Protein AF-A0A964EDV8-F1 (afdb_monomer_lite)

Sequence (57 aa):
MAGAYAGITVKLGNWSSGAFTNLYICTTCGYIEIYVEDDADLPKIAERWPARNGRSE

pLDDT: mean 77.32, std 11.87, range [40.81, 90.75]

Structure (mmCIF, N/CA/C/O backbone):
data_AF-A0A964EDV8-F1
#
_entry.id   AF-A0A964EDV8-F1
#
loop_
_atom_site.group_PDB
_atom_site.id
_atom_site.type_symbol
_atom_site.label_atom_id
_atom_site.label_alt_id
_atom_site.label_comp_id
_atom_site.label_asym_id
_atom_site.label_entity_id
_atom_site.label_seq_id
_atom_site.pdbx_PDB_ins_code
_atom_site.Cartn_x
_atom_site.Cartn_y
_atom_site.Cartn_z
_atom_site.occupancy
_atom_site.B_iso_or_equiv
_atom_site.auth_seq_id
_atom_site.auth_comp_id
_atom_site.auth_asym_id
_atom_site.auth_atom_id
_atom_site.pdbx_PDB_model_num
ATOM 1 N N . MET A 1 1 ? -7.053 -7.428 19.841 1.00 59.41 1 MET A N 1
ATOM 2 C CA . MET A 1 1 ? -7.147 -6.043 19.330 1.00 59.41 1 MET A CA 1
ATOM 3 C C . MET A 1 1 ? -7.878 -6.129 18.003 1.00 59.41 1 MET A C 1
ATOM 5 O O . MET A 1 1 ? -7.496 -6.975 17.206 1.00 59.41 1 MET A O 1
ATOM 9 N N . ALA A 1 2 ? -8.982 -5.401 17.817 1.00 78.12 2 ALA A N 1
ATOM 10 C CA . ALA A 1 2 ? -9.765 -5.488 16.584 1.00 78.12 2 ALA A CA 1
ATOM 11 C C . ALA A 1 2 ? -9.121 -4.616 15.497 1.00 78.12 2 ALA A C 1
ATOM 13 O O . ALA A 1 2 ? -8.767 -3.462 15.755 1.00 78.12 2 ALA A O 1
ATOM 14 N N . GLY A 1 3 ? -8.973 -5.175 14.299 1.00 83.88 3 GLY A N 1
ATOM 15 C CA . GLY A 1 3 ? -8.416 -4.486 13.144 1.00 83.88 3 GLY A CA 1
ATOM 16 C C . GLY A 1 3 ? -8.978 -5.042 11.842 1.00 83.88 3 GLY A C 1
ATOM 17 O O . GLY A 1 3 ? -9.575 -6.119 11.826 1.00 83.88 3 GLY A O 1
ATOM 18 N N . ALA A 1 4 ? -8.814 -4.279 10.769 1.00 85.19 4 ALA A N 1
ATOM 19 C CA . ALA A 1 4 ? -9.210 -4.654 9.421 1.00 85.19 4 ALA A CA 1
ATOM 20 C C . ALA A 1 4 ? -8.010 -4.531 8.481 1.00 85.19 4 ALA A C 1
ATOM 22 O O . ALA A 1 4 ? -7.187 -3.627 8.636 1.00 85.19 4 ALA A O 1
ATOM 23 N N . TYR A 1 5 ? -7.944 -5.430 7.504 1.00 84.56 5 TYR A N 1
ATOM 24 C CA . TYR A 1 5 ? -6.982 -5.362 6.412 1.00 84.56 5 TYR A CA 1
ATOM 25 C C . TYR A 1 5 ? -7.697 -4.926 5.139 1.00 84.56 5 TYR A C 1
ATOM 27 O O . TYR A 1 5 ? -8.805 -5.387 4.856 1.00 84.56 5 TYR A O 1
ATOM 35 N N . ALA A 1 6 ? -7.062 -4.049 4.374 1.00 84.12 6 ALA A N 1
ATOM 36 C CA . ALA A 1 6 ? -7.516 -3.660 3.050 1.00 84.12 6 ALA A CA 1
ATOM 37 C C . ALA A 1 6 ? -6.328 -3.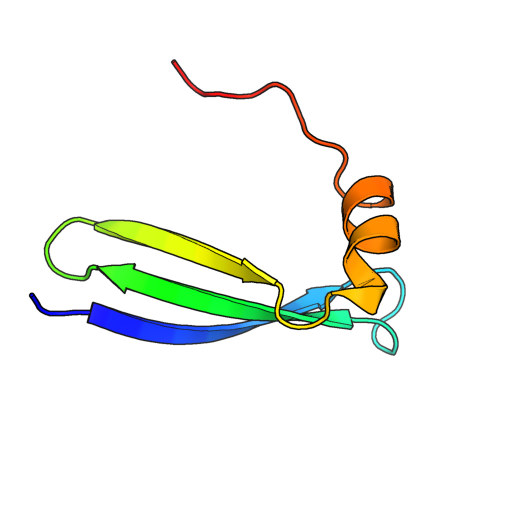611 2.088 1.00 84.12 6 ALA A C 1
ATOM 39 O O . ALA A 1 6 ? -5.227 -3.233 2.473 1.00 84.12 6 ALA A O 1
ATOM 40 N N . GLY A 1 7 ? -6.567 -3.976 0.833 1.00 83.31 7 GLY A N 1
ATOM 41 C CA . GLY A 1 7 ? -5.612 -3.773 -0.250 1.00 83.31 7 GLY A CA 1
ATOM 42 C C . GLY A 1 7 ? -5.937 -2.484 -0.993 1.00 83.31 7 GLY A C 1
ATOM 43 O O . GLY A 1 7 ? -7.098 -2.243 -1.333 1.00 83.31 7 GLY A O 1
ATOM 44 N N . ILE A 1 8 ? -4.926 -1.665 -1.260 1.00 81.75 8 ILE A N 1
ATOM 45 C CA . ILE A 1 8 ? -5.044 -0.479 -2.1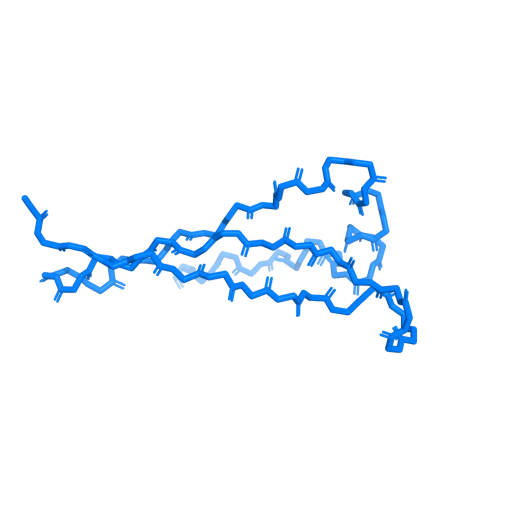10 1.00 81.75 8 ILE A CA 1
ATOM 46 C C . ILE A 1 8 ? -3.916 -0.452 -3.139 1.00 81.75 8 ILE A C 1
ATOM 48 O O . ILE A 1 8 ? -2.762 -0.738 -2.835 1.00 81.75 8 ILE A O 1
ATOM 52 N N . THR A 1 9 ? -4.245 -0.081 -4.374 1.00 83.62 9 THR A N 1
ATOM 53 C CA . THR A 1 9 ? -3.258 0.100 -5.445 1.00 83.62 9 THR A CA 1
ATOM 54 C C . THR A 1 9 ? -2.901 1.574 -5.566 1.00 83.62 9 THR A C 1
ATOM 56 O O . THR A 1 9 ? -3.766 2.413 -5.833 1.00 83.62 9 THR A O 1
ATOM 59 N N . VAL A 1 10 ? -1.618 1.894 -5.410 1.00 78.50 10 VAL A N 1
ATOM 60 C CA . VAL A 1 10 ? -1.093 3.247 -5.612 1.00 78.50 10 VAL A CA 1
ATOM 61 C C . VAL A 1 10 ? -0.531 3.382 -7.022 1.00 78.50 10 VAL A C 1
ATOM 63 O O . VAL A 1 10 ? 0.156 2.501 -7.526 1.00 78.50 10 VAL A O 1
ATOM 66 N N . LYS A 1 11 ? -0.827 4.493 -7.700 1.00 79.31 11 LYS A N 1
ATOM 67 C CA . LYS A 1 11 ? -0.416 4.698 -9.097 1.00 79.31 11 LYS A CA 1
ATOM 68 C C . LYS A 1 11 ? 0.990 5.261 -9.192 1.00 79.31 11 LYS A C 1
ATOM 70 O O . LYS A 1 11 ? 1.230 6.381 -8.751 1.00 79.31 11 LYS A O 1
ATOM 75 N N . LEU A 1 12 ? 1.871 4.546 -9.876 1.00 75.19 12 LEU A N 1
ATOM 76 C CA . LEU A 1 12 ? 3.254 4.976 -10.099 1.00 75.19 12 LEU A CA 1
ATOM 77 C C . LEU A 1 12 ? 3.394 5.851 -11.350 1.00 75.19 12 LEU A C 1
ATOM 79 O O . LEU A 1 12 ? 4.372 6.574 -11.500 1.00 75.19 12 LEU A O 1
ATOM 83 N N . GLY A 1 13 ? 2.401 5.812 -12.242 1.00 76.12 13 GLY A N 1
ATOM 84 C CA . GLY A 1 13 ? 2.372 6.595 -13.474 1.00 76.12 13 GLY A CA 1
ATOM 85 C C . GLY A 1 13 ? 0.978 6.612 -14.100 1.00 76.12 13 GLY A C 1
ATOM 86 O O . GLY A 1 13 ? 0.066 7.258 -13.581 1.00 76.12 13 GLY A O 1
ATOM 87 N N . ASN A 1 14 ? 0.809 5.908 -15.224 1.00 70.25 14 ASN A N 1
ATOM 88 C CA . ASN A 1 14 ? -0.504 5.682 -15.838 1.00 70.25 14 ASN A CA 1
ATOM 89 C C . ASN A 1 14 ? -1.294 4.591 -15.075 1.00 70.25 14 ASN A C 1
ATOM 91 O O . ASN A 1 14 ? -0.777 3.955 -14.161 1.00 70.25 14 ASN A O 1
ATOM 95 N N . TRP A 1 15 ? -2.557 4.356 -15.442 1.00 64.44 15 TRP A N 1
ATOM 96 C CA . TRP A 1 15 ? -3.396 3.318 -14.814 1.00 64.44 15 TRP A CA 1
ATOM 97 C C . TRP A 1 15 ? -2.904 1.877 -15.041 1.00 64.44 15 TRP A C 1
ATOM 99 O O . TRP A 1 15 ? -3.432 0.961 -14.422 1.00 64.44 15 TRP A O 1
ATOM 109 N N . SER A 1 16 ? -1.909 1.678 -15.909 1.00 66.81 16 SER A N 1
ATOM 110 C CA . SER A 1 16 ? -1.284 0.381 -16.188 1.00 66.81 16 SER A CA 1
ATOM 111 C C . SER A 1 16 ? -0.098 0.080 -15.266 1.00 66.81 16 SER A C 1
ATOM 113 O O . SER A 1 16 ? 0.378 -1.050 -15.264 1.00 66.81 16 SER A O 1
ATOM 115 N N . SER A 1 17 ? 0.367 1.069 -14.492 1.00 70.50 17 SER A N 1
ATOM 116 C CA . SER A 1 17 ? 1.504 0.947 -13.576 1.00 70.50 17 SER A CA 1
ATOM 117 C C . SER A 1 17 ? 1.086 1.368 -12.169 1.00 70.50 17 SER A C 1
ATOM 119 O O . SER A 1 17 ? 0.967 2.562 -11.865 1.00 70.50 17 SER A O 1
ATOM 121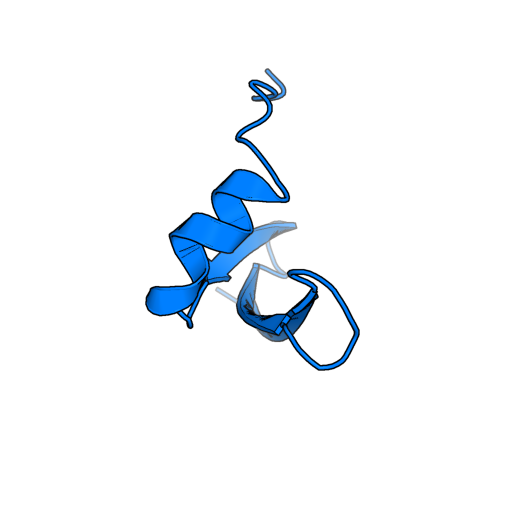 N N . GLY A 1 18 ? 0.873 0.387 -11.298 1.00 74.44 18 GLY A N 1
ATOM 122 C CA . GLY A 1 18 ? 0.550 0.608 -9.896 1.00 74.44 18 GLY A CA 1
ATOM 123 C C . GLY A 1 18 ? 1.274 -0.387 -9.005 1.00 74.44 18 GLY A C 1
ATOM 124 O O . GLY A 1 18 ? 1.452 -1.526 -9.414 1.00 74.44 18 GLY A O 1
ATOM 125 N N . ALA A 1 19 ? 1.667 0.062 -7.817 1.00 81.69 19 ALA A N 1
ATOM 126 C CA . ALA A 1 19 ? 2.153 -0.814 -6.763 1.00 81.69 19 ALA A CA 1
ATOM 127 C C . ALA A 1 19 ? 0.985 -1.193 -5.858 1.00 81.69 19 ALA A C 1
ATOM 129 O O . ALA A 1 19 ? 0.142 -0.352 -5.516 1.00 81.69 19 ALA A O 1
ATOM 130 N N . PHE A 1 20 ? 0.933 -2.452 -5.464 1.00 83.25 20 PHE A N 1
ATOM 131 C CA . PHE A 1 20 ? 0.003 -2.927 -4.468 1.00 83.25 20 PHE A CA 1
ATOM 132 C C . PHE A 1 20 ? 0.522 -2.618 -3.062 1.00 83.25 20 PHE A C 1
ATOM 134 O O . PHE A 1 20 ? 1.712 -2.732 -2.751 1.00 83.25 20 PHE A O 1
ATOM 141 N N . THR A 1 21 ? -0.394 -2.173 -2.206 1.00 82.88 21 THR A N 1
ATOM 142 C CA . THR A 1 21 ? -0.106 -1.838 -0.816 1.00 82.88 21 THR A CA 1
ATOM 143 C C . THR A 1 21 ? -1.144 -2.468 0.101 1.00 82.88 21 THR A C 1
ATOM 145 O O . THR A 1 21 ? -2.345 -2.445 -0.181 1.00 82.88 21 THR A O 1
ATOM 148 N N . ASN A 1 22 ? -0.668 -3.009 1.215 1.00 86.19 22 ASN A N 1
ATOM 149 C CA . ASN A 1 22 ? -1.493 -3.512 2.296 1.00 86.19 22 ASN A CA 1
ATOM 150 C C . ASN A 1 22 ? -1.685 -2.432 3.348 1.00 86.19 22 ASN A C 1
ATOM 152 O O . ASN A 1 22 ? -0.729 -1.833 3.834 1.00 86.19 22 ASN A O 1
ATOM 156 N N . LEU A 1 23 ? -2.936 -2.235 3.730 1.00 87.12 23 LEU A N 1
ATOM 157 C CA . LEU A 1 23 ? -3.361 -1.319 4.766 1.00 87.12 23 LEU A CA 1
ATOM 158 C C . LEU A 1 23 ? -3.848 -2.132 5.961 1.00 87.12 23 LEU A C 1
ATOM 160 O O . LEU A 1 23 ? -4.804 -2.901 5.842 1.00 87.12 23 LEU A O 1
ATOM 164 N N . TYR A 1 24 ? -3.234 -1.927 7.119 1.00 88.25 24 TYR A N 1
ATOM 165 C CA . TYR A 1 24 ? -3.788 -2.358 8.393 1.00 88.25 24 TYR A CA 1
ATOM 166 C C . TYR A 1 24 ? -4.429 -1.164 9.099 1.00 88.25 24 TYR A C 1
ATOM 168 O O . TYR A 1 24 ? -3.798 -0.126 9.286 1.00 88.25 24 TYR A O 1
ATOM 176 N N . ILE A 1 25 ? -5.690 -1.319 9.505 1.00 88.56 25 ILE A N 1
ATOM 177 C CA . ILE A 1 25 ? -6.433 -0.317 10.272 1.00 88.56 25 ILE A CA 1
ATOM 178 C C . ILE A 1 25 ? -6.795 -0.906 11.634 1.00 88.56 25 ILE A C 1
ATOM 180 O O . ILE A 1 25 ? -7.623 -1.813 11.735 1.00 88.56 25 ILE A O 1
ATOM 184 N N . CYS A 1 26 ? -6.241 -0.338 12.703 1.00 90.75 26 CYS A N 1
ATOM 185 C CA . CYS A 1 26 ? -6.691 -0.573 14.071 1.00 90.75 26 CYS A CA 1
ATOM 186 C C . CYS A 1 26 ? -8.010 0.171 14.303 1.00 90.75 26 CYS A C 1
ATOM 188 O O . CYS A 1 26 ? -8.023 1.367 14.597 1.00 90.75 26 CYS A O 1
ATOM 190 N N . THR A 1 27 ? -9.141 -0.527 14.240 1.00 88.94 27 THR A N 1
ATOM 191 C CA . THR A 1 27 ? -10.465 0.089 14.451 1.00 88.94 27 THR A CA 1
ATOM 192 C C . THR A 1 27 ? -10.706 0.503 15.901 1.00 88.94 27 THR A C 1
ATOM 194 O O . THR A 1 27 ? -11.602 1.291 16.184 1.00 88.94 27 THR A O 1
ATOM 197 N N . THR A 1 28 ? -9.890 -0.006 16.826 1.00 90.12 28 THR A N 1
ATOM 198 C CA . THR A 1 28 ? -9.962 0.342 18.252 1.00 90.12 28 THR A CA 1
ATOM 199 C C . THR A 1 28 ? -9.252 1.661 18.572 1.00 90.12 28 THR A C 1
ATOM 201 O O . THR A 1 28 ? -9.663 2.369 19.482 1.00 90.12 28 THR A O 1
ATOM 204 N N . CYS A 1 29 ? -8.172 1.979 17.854 1.00 89.62 29 CYS A N 1
ATOM 205 C CA . CYS A 1 29 ? -7.241 3.048 18.222 1.00 89.62 29 CYS A CA 1
ATOM 206 C C . CYS A 1 29 ? -6.989 4.077 17.112 1.00 89.62 29 CYS A C 1
ATOM 208 O O . CYS A 1 29 ? -6.316 5.074 17.350 1.00 89.62 29 CYS A O 1
ATOM 210 N N . GLY A 1 30 ? -7.507 3.847 15.903 1.00 82.19 30 GLY A N 1
ATOM 211 C CA . GLY A 1 30 ? -7.310 4.730 14.752 1.00 82.19 30 GLY A CA 1
ATOM 212 C C . GLY A 1 30 ? -5.907 4.668 14.141 1.00 82.19 30 GLY A C 1
ATOM 213 O O . GLY A 1 30 ? -5.621 5.425 13.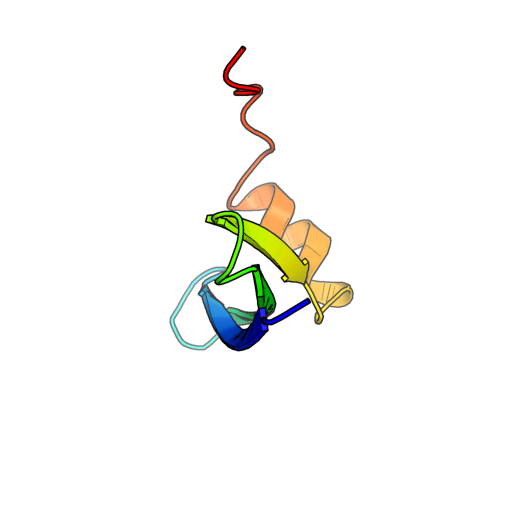220 1.00 82.19 30 GLY A O 1
ATOM 214 N N . TYR A 1 31 ? -5.035 3.778 14.628 1.00 87.62 31 TYR A N 1
ATOM 215 C CA . TYR A 1 31 ? -3.719 3.544 14.039 1.00 87.62 31 TYR A CA 1
ATOM 216 C C . TYR A 1 31 ? -3.858 2.923 12.647 1.00 87.62 31 TYR A C 1
ATOM 218 O O . TYR A 1 31 ? -4.620 1.970 12.462 1.00 87.62 31 TYR A O 1
ATOM 226 N N . ILE A 1 32 ? -3.111 3.467 11.689 1.00 87.06 32 ILE A N 1
ATOM 227 C CA . ILE A 1 32 ? -3.082 3.006 10.306 1.00 87.06 32 ILE A CA 1
ATOM 228 C C . ILE A 1 32 ? -1.638 2.707 9.934 1.00 87.06 32 ILE A C 1
ATOM 230 O O . ILE A 1 32 ? -0.755 3.539 10.138 1.00 87.06 32 ILE A O 1
ATOM 234 N N . GLU A 1 33 ? -1.426 1.539 9.346 1.00 86.56 33 GLU A N 1
ATOM 235 C CA . GLU A 1 33 ? -0.136 1.112 8.831 1.00 86.56 33 GLU A CA 1
ATOM 236 C C . GLU A 1 33 ? -0.268 0.733 7.362 1.00 86.56 33 GLU A C 1
ATOM 238 O O . GLU A 1 33 ? -1.229 0.068 6.972 1.00 86.56 33 GLU A O 1
ATOM 243 N N . ILE A 1 34 ? 0.676 1.196 6.543 1.00 83.88 34 ILE A N 1
ATOM 244 C CA . ILE A 1 34 ? 0.700 0.946 5.103 1.00 83.88 34 ILE A CA 1
ATOM 245 C C . ILE A 1 34 ? 2.017 0.268 4.767 1.00 83.88 34 ILE A C 1
ATOM 247 O O . ILE A 1 34 ? 3.084 0.815 5.043 1.00 83.88 34 ILE A O 1
ATOM 251 N N . TYR A 1 35 ? 1.925 -0.884 4.119 1.00 82.88 35 TYR A N 1
ATOM 252 C CA . TYR A 1 35 ? 3.057 -1.646 3.620 1.00 82.88 35 TYR A CA 1
ATOM 253 C C . TYR A 1 35 ? 2.979 -1.732 2.103 1.00 82.88 35 TYR A C 1
ATOM 255 O O . TYR A 1 35 ? 1.926 -2.041 1.552 1.00 82.88 35 TYR A O 1
ATOM 263 N N . VAL A 1 36 ? 4.090 -1.467 1.426 1.00 83.00 36 VAL A N 1
ATOM 264 C CA . VAL A 1 36 ? 4.224 -1.755 -0.005 1.00 83.00 36 VAL A CA 1
ATOM 265 C C . VAL A 1 36 ? 4.566 -3.235 -0.144 1.00 83.00 36 VAL A C 1
ATOM 267 O O . VAL A 1 36 ? 5.519 -3.677 0.486 1.00 83.00 36 VAL A O 1
ATOM 270 N N . GLU A 1 37 ? 3.786 -3.996 -0.918 1.00 81.94 37 GLU A N 1
ATOM 271 C CA . GLU A 1 37 ? 4.127 -5.399 -1.220 1.00 81.94 37 GLU A CA 1
ATOM 272 C C . GLU A 1 37 ? 5.091 -5.510 -2.405 1.00 81.94 37 GLU A C 1
ATOM 274 O O . GLU A 1 37 ? 5.942 -6.397 -2.439 1.00 81.94 37 GLU A O 1
ATOM 279 N N . ASP A 1 38 ? 4.979 -4.600 -3.374 1.00 81.12 38 ASP A N 1
ATOM 280 C CA . ASP A 1 38 ? 5.796 -4.614 -4.585 1.00 81.12 38 ASP A CA 1
ATOM 281 C C . ASP A 1 38 ? 7.156 -3.936 -4.353 1.00 81.12 38 ASP A C 1
ATOM 283 O O . ASP A 1 38 ? 7.390 -2.791 -4.752 1.00 81.12 38 ASP A O 1
ATOM 287 N N . ASP A 1 39 ? 8.087 -4.664 -3.729 1.00 80.25 39 ASP A N 1
ATOM 288 C CA . ASP A 1 39 ? 9.448 -4.186 -3.429 1.00 80.25 39 ASP A CA 1
ATOM 289 C C . ASP A 1 39 ? 10.186 -3.646 -4.670 1.00 80.25 39 ASP A C 1
ATOM 291 O O . ASP A 1 39 ? 10.940 -2.672 -4.600 1.00 80.25 39 ASP A O 1
ATOM 295 N N . ALA A 1 40 ? 9.939 -4.249 -5.837 1.00 82.81 40 ALA A N 1
ATOM 296 C CA . ALA A 1 40 ? 10.533 -3.837 -7.110 1.00 82.81 40 ALA A CA 1
ATOM 297 C C . ALA A 1 40 ? 10.117 -2.419 -7.547 1.00 82.81 40 ALA A C 1
ATOM 299 O O . ALA A 1 40 ? 10.815 -1.781 -8.339 1.00 82.81 40 ALA A O 1
ATOM 300 N N . ASP A 1 41 ? 8.999 -1.917 -7.026 1.00 81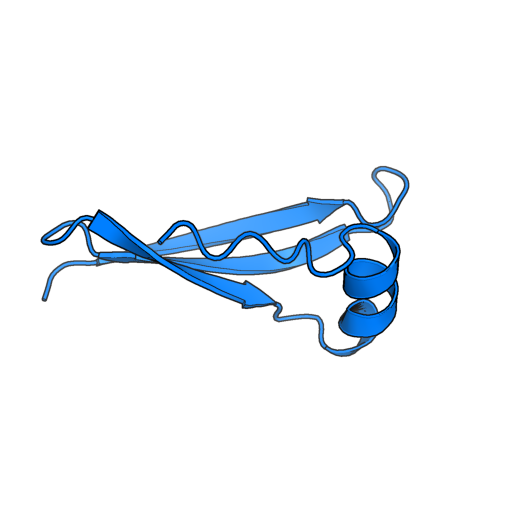.38 41 ASP A N 1
ATOM 301 C CA . ASP A 1 41 ? 8.459 -0.604 -7.347 1.00 81.38 41 ASP A CA 1
ATOM 302 C C . ASP A 1 41 ? 8.812 0.467 -6.305 1.00 81.38 41 ASP A C 1
ATOM 304 O O . ASP A 1 41 ? 8.570 1.650 -6.557 1.00 81.38 41 ASP A O 1
ATOM 308 N N . LEU A 1 42 ? 9.477 0.107 -5.197 1.00 79.62 42 LEU A N 1
ATOM 309 C CA . LEU A 1 42 ? 9.964 1.058 -4.186 1.00 79.62 42 LEU A CA 1
ATOM 310 C C . LEU A 1 42 ? 10.760 2.237 -4.777 1.00 79.62 42 LEU A C 1
ATOM 312 O O . LEU A 1 42 ? 10.499 3.370 -4.364 1.00 79.62 42 LEU A O 1
ATOM 316 N N . PRO A 1 43 ? 11.663 2.057 -5.768 1.00 83.00 43 PRO A N 1
ATOM 317 C CA . PRO A 1 43 ? 12.358 3.188 -6.384 1.00 83.00 43 PRO A CA 1
ATOM 318 C C . PRO A 1 43 ? 11.405 4.157 -7.097 1.00 83.00 43 PRO A C 1
ATOM 320 O O . PRO A 1 43 ? 11.551 5.371 -6.973 1.00 83.00 43 PRO A O 1
ATOM 323 N N . LYS A 1 44 ? 10.389 3.634 -7.798 1.00 80.06 44 LYS A N 1
ATOM 324 C CA . LYS A 1 44 ? 9.390 4.444 -8.516 1.00 80.06 44 LYS A CA 1
ATOM 325 C C . LYS A 1 44 ? 8.445 5.147 -7.544 1.00 80.06 44 LYS A C 1
ATOM 327 O O . LYS A 1 44 ? 8.057 6.289 -7.777 1.00 80.06 44 LYS A O 1
ATOM 332 N N . ILE A 1 45 ? 8.089 4.480 -6.444 1.00 78.19 45 ILE A N 1
ATOM 333 C CA . ILE A 1 45 ? 7.319 5.070 -5.343 1.00 78.19 45 ILE A CA 1
ATOM 334 C C . ILE A 1 45 ? 8.103 6.234 -4.737 1.00 78.19 45 ILE A C 1
ATOM 336 O O . ILE A 1 45 ? 7.540 7.313 -4.586 1.00 78.19 45 ILE A O 1
ATOM 340 N N . ALA A 1 46 ? 9.393 6.048 -4.446 1.00 79.62 46 ALA A N 1
ATOM 341 C CA . ALA A 1 46 ? 10.249 7.091 -3.883 1.00 79.62 46 ALA A CA 1
ATOM 342 C C . ALA A 1 46 ? 10.462 8.273 -4.846 1.00 79.62 46 ALA A C 1
ATOM 344 O O . ALA A 1 46 ? 10.537 9.417 -4.405 1.00 79.62 46 ALA A O 1
ATOM 345 N N . GLU A 1 47 ? 10.521 8.026 -6.156 1.00 81.62 47 GLU A N 1
ATOM 346 C CA . GLU A 1 47 ? 10.578 9.084 -7.171 1.00 81.62 47 GLU A CA 1
ATOM 347 C C . GLU A 1 47 ? 9.256 9.867 -7.253 1.00 81.62 47 GLU A C 1
ATOM 349 O O . GLU A 1 47 ? 9.248 11.098 -7.327 1.00 81.62 47 GLU A O 1
ATOM 354 N N . ARG A 1 48 ? 8.118 9.161 -7.220 1.00 77.06 48 ARG A N 1
ATOM 355 C CA . ARG A 1 48 ? 6.785 9.757 -7.369 1.00 77.06 48 ARG A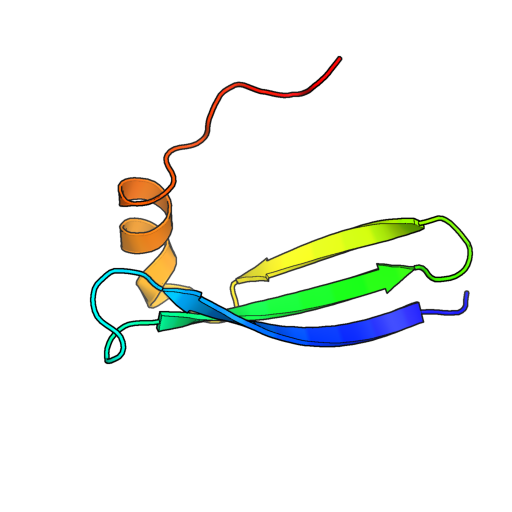 CA 1
ATOM 356 C C . ARG A 1 48 ? 6.313 10.487 -6.114 1.00 77.06 48 ARG A C 1
ATOM 358 O O . ARG A 1 48 ? 5.708 11.558 -6.211 1.00 77.06 48 ARG A O 1
ATOM 365 N N . TRP A 1 49 ? 6.573 9.899 -4.955 1.00 76.81 49 TRP A N 1
ATOM 366 C CA . TRP A 1 49 ? 6.284 10.436 -3.633 1.00 76.81 49 TRP A CA 1
ATOM 367 C C . TRP A 1 49 ? 7.585 10.489 -2.838 1.00 76.81 49 TRP A C 1
ATOM 369 O O . TRP A 1 49 ? 7.800 9.668 -1.943 1.00 76.81 49 TRP A O 1
ATOM 379 N N . PRO A 1 50 ? 8.463 11.457 -3.151 1.00 74.25 50 PRO A N 1
ATOM 380 C CA . PRO A 1 50 ? 9.660 11.656 -2.358 1.00 74.25 50 PRO A CA 1
ATOM 381 C C . PRO A 1 50 ? 9.246 11.892 -0.915 1.00 74.25 50 PRO A C 1
ATOM 383 O O . PRO A 1 50 ? 8.232 12.555 -0.662 1.00 74.25 50 PRO A O 1
ATOM 386 N N . ALA A 1 51 ? 10.030 11.345 0.015 1.00 68.69 51 ALA A N 1
ATOM 387 C CA . ALA A 1 51 ? 9.839 11.561 1.438 1.00 68.69 51 ALA A CA 1
ATOM 388 C C . ALA A 1 51 ? 9.709 13.068 1.683 1.00 68.69 51 ALA A C 1
ATOM 390 O O . ALA A 1 51 ? 10.683 13.821 1.633 1.00 68.69 51 ALA A O 1
ATOM 391 N N . ARG A 1 52 ? 8.479 13.537 1.896 1.00 59.66 52 ARG A N 1
ATOM 392 C CA . ARG A 1 52 ? 8.277 14.884 2.398 1.00 59.66 52 ARG A CA 1
ATOM 393 C C . ARG A 1 52 ? 8.665 14.790 3.858 1.00 59.66 52 ARG A C 1
ATOM 395 O O . ARG A 1 52 ? 8.033 14.046 4.603 1.00 59.66 52 ARG A O 1
ATOM 402 N N . ASN A 1 53 ? 9.716 15.509 4.247 1.00 50.62 53 ASN A N 1
ATOM 403 C CA . ASN A 1 53 ? 10.013 15.780 5.648 1.00 50.62 53 ASN A CA 1
ATOM 404 C C . ASN A 1 53 ? 8.811 16.529 6.235 1.00 50.62 53 ASN A C 1
ATOM 406 O O . ASN A 1 53 ? 8.726 17.749 6.201 1.00 50.62 53 ASN A O 1
ATOM 410 N N . GLY A 1 54 ? 7.833 15.752 6.666 1.00 47.50 54 GLY A N 1
ATOM 411 C CA . GLY A 1 54 ? 6.551 16.163 7.197 1.00 47.50 54 GLY A CA 1
ATOM 412 C C . GLY A 1 54 ? 6.150 15.138 8.239 1.00 47.50 54 GLY A C 1
ATOM 413 O O . GLY A 1 54 ? 5.043 14.613 8.215 1.00 47.50 54 GLY A O 1
ATOM 414 N N . ARG A 1 55 ? 7.089 14.822 9.139 1.00 43.22 55 ARG A N 1
ATOM 415 C CA . ARG A 1 55 ? 6.717 14.409 10.484 1.00 43.22 55 ARG A CA 1
ATOM 416 C C . ARG A 1 55 ? 5.922 15.592 11.028 1.00 43.22 55 ARG A C 1
ATOM 418 O O . ARG A 1 55 ? 6.498 16.642 11.286 1.00 43.22 55 ARG A O 1
ATOM 425 N N . SER A 1 56 ? 4.602 15.468 11.052 1.00 48.91 56 SER A N 1
ATOM 426 C CA . SER A 1 56 ? 3.766 16.340 11.864 1.00 48.91 56 SER A CA 1
ATOM 427 C C . SER A 1 56 ? 4.147 16.056 13.315 1.00 48.91 56 SER A C 1
ATOM 429 O O . SER A 1 56 ? 3.697 15.060 13.886 1.00 48.91 56 SER A O 1
ATOM 431 N N . GLU A 1 57 ? 5.089 16.839 13.834 1.00 40.81 57 GLU A N 1
ATOM 432 C CA . GLU A 1 57 ? 5.186 17.102 15.270 1.00 40.81 57 GLU A CA 1
ATOM 433 C C . GLU A 1 57 ? 4.004 17.971 15.709 1.00 40.81 57 GLU A C 1
ATOM 435 O O . GLU A 1 57 ? 3.572 18.831 14.903 1.00 40.81 57 GLU A O 1
#

Radius of gyration: 13.27 Å; chains: 1; bounding box: 23×23×36 Å

Secondary structure (DSSP, 8-state):
--EEEEEEEEESSSTT-EEEEEEEEETTT--EEEEES-GGGHHHHHHHS--------

Foldseek 3Di:
DDKDKDKDWAALDDPVHTWIKIWIADPPPRDIDIGTPPPVCVVSCCVSDPPDPDPPD